Protein AF-A0A699UBQ8-F1 (afdb_monomer)

Foldseek 3Di:
DLPVVVDDLVVLLVVLVVDQLVVLVVCCVSDVSSVVSSVVHPRDDDDPPPPPPPPCPDPPDDPDDDDDDDPDDDD

InterPro domains:
  IPR001810 F-box domain [PF00646] (4-38)
  IPR036047 F-box-like domain superfamily [SSF81383] (2-44)

Radius of gyration: 29.89 Å; Cα contacts (8 Å, |Δi|>4): 36; chains: 1; bounding box: 27×46×86 Å

Organism: Tanacetum cinerariifolium (NCBI:txid118510)

Mean predicted aligned error: 15.85 Å

Structure (mmCIF, N/CA/C/O backbone):
data_AF-A0A699UBQ8-F1
#
_entry.id   AF-A0A699UBQ8-F1
#
loop_
_atom_site.group_PDB
_atom_site.id
_atom_site.type_symbol
_atom_site.label_atom_id
_atom_site.label_alt_id
_atom_site.label_comp_id
_atom_site.label_asym_id
_atom_site.label_entity_id
_atom_site.label_seq_id
_atom_site.pdbx_PDB_ins_code
_atom_site.Cartn_x
_atom_site.Cartn_y
_atom_site.Cartn_z
_atom_site.occupancy
_atom_site.B_iso_or_equiv
_atom_site.auth_seq_id
_atom_site.auth_comp_id
_atom_site.auth_asym_id
_atom_site.auth_atom_id
_atom_site.pdbx_PDB_model_num
ATOM 1 N N . MET A 1 1 ? 13.783 -7.251 -14.604 1.00 54.72 1 MET A N 1
ATOM 2 C CA . MET A 1 1 ? 12.309 -7.252 -14.710 1.00 54.72 1 MET A CA 1
ATOM 3 C C . MET A 1 1 ? 11.746 -7.313 -13.307 1.00 54.72 1 MET A C 1
ATOM 5 O O . MET A 1 1 ? 11.894 -8.334 -12.645 1.00 54.72 1 MET A O 1
ATOM 9 N N . ASP A 1 2 ? 11.140 -6.226 -12.852 1.00 63.91 2 ASP A N 1
ATOM 10 C CA . ASP A 1 2 ? 10.492 -6.169 -11.546 1.00 63.91 2 ASP A CA 1
ATOM 11 C C . ASP A 1 2 ? 9.139 -6.877 -11.634 1.00 63.91 2 ASP A C 1
ATOM 13 O O . ASP A 1 2 ? 8.183 -6.356 -12.204 1.00 63.91 2 ASP A O 1
ATOM 17 N N 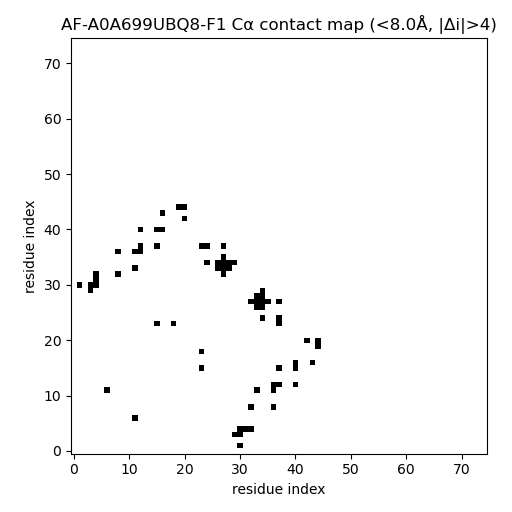. ARG A 1 3 ? 9.050 -8.096 -11.095 1.00 76.00 3 ARG A N 1
ATOM 18 C CA . ARG A 1 3 ? 7.816 -8.909 -11.130 1.00 76.00 3 ARG A CA 1
ATOM 19 C C . ARG A 1 3 ? 6.639 -8.207 -10.445 1.00 76.00 3 ARG A C 1
ATOM 21 O O . ARG A 1 3 ? 5.495 -8.418 -10.822 1.00 76.00 3 ARG A O 1
ATOM 28 N N . ILE A 1 4 ? 6.945 -7.341 -9.481 1.00 74.88 4 ILE A N 1
ATOM 29 C CA . ILE A 1 4 ? 5.988 -6.514 -8.740 1.00 74.88 4 ILE A CA 1
ATOM 30 C C . ILE A 1 4 ? 5.365 -5.432 -9.638 1.00 74.88 4 ILE A C 1
ATOM 32 O O . ILE A 1 4 ? 4.222 -5.041 -9.426 1.00 74.88 4 ILE A O 1
ATOM 36 N N . SER A 1 5 ? 6.078 -4.982 -10.672 1.00 73.81 5 SER A N 1
ATOM 37 C CA . SER A 1 5 ? 5.584 -4.000 -11.648 1.00 73.81 5 SER A CA 1
ATOM 38 C C . SER A 1 5 ? 4.595 -4.594 -12.650 1.00 73.81 5 SER A C 1
ATOM 40 O O . SER A 1 5 ? 3.845 -3.851 -13.268 1.00 73.81 5 SER A O 1
ATOM 42 N N . ASN A 1 6 ? 4.579 -5.922 -12.803 1.00 83.44 6 ASN A N 1
ATOM 43 C CA . ASN A 1 6 ? 3.644 -6.627 -13.683 1.00 83.44 6 ASN A CA 1
ATOM 44 C C . ASN A 1 6 ? 2.310 -6.956 -12.990 1.00 83.44 6 ASN A C 1
ATOM 46 O O . ASN A 1 6 ? 1.437 -7.570 -13.602 1.00 83.44 6 ASN A O 1
ATOM 50 N N . ILE A 1 7 ? 2.155 -6.599 -11.711 1.00 85.81 7 ILE A N 1
ATOM 51 C CA . ILE A 1 7 ? 0.909 -6.808 -10.974 1.00 85.81 7 ILE A CA 1
ATOM 52 C C . ILE A 1 7 ? -0.140 -5.814 -11.495 1.00 85.81 7 ILE A C 1
ATOM 54 O O . ILE A 1 7 ? 0.168 -4.627 -11.632 1.00 85.81 7 ILE A O 1
ATOM 58 N N . PRO A 1 8 ? -1.383 -6.258 -11.757 1.00 87.44 8 PRO A N 1
ATOM 59 C CA . PRO A 1 8 ? -2.449 -5.360 -12.161 1.00 87.44 8 PRO A CA 1
ATOM 60 C C . PRO A 1 8 ? -2.700 -4.278 -11.113 1.00 87.44 8 PRO A C 1
ATOM 62 O O . PRO A 1 8 ? -2.740 -4.530 -9.908 1.00 87.44 8 PRO A O 1
ATOM 65 N N . SER A 1 9 ? -2.959 -3.079 -11.612 1.00 84.00 9 SER A N 1
ATOM 66 C CA . SER A 1 9 ? -3.375 -1.894 -10.866 1.00 84.00 9 SER A CA 1
ATOM 67 C C . SER A 1 9 ? -4.416 -2.158 -9.778 1.00 84.00 9 SER A C 1
ATOM 69 O O . SER A 1 9 ? -4.239 -1.747 -8.633 1.00 84.00 9 SER A O 1
ATOM 71 N N . SER A 1 10 ? -5.473 -2.879 -10.142 1.00 86.88 10 SER A N 1
ATOM 72 C CA . SER A 1 10 ? -6.605 -3.208 -9.273 1.00 86.88 10 SER A CA 1
ATOM 73 C C . SER A 1 10 ? -6.215 -4.062 -8.065 1.00 86.88 10 SER A C 1
ATOM 75 O O . SER A 1 10 ? -6.766 -3.896 -6.978 1.00 86.88 10 SER A O 1
ATOM 77 N N . ILE A 1 11 ? -5.244 -4.964 -8.229 1.00 89.19 11 ILE A N 1
ATOM 78 C CA . ILE A 1 11 ? -4.760 -5.819 -7.141 1.00 89.19 11 ILE A CA 1
ATOM 79 C C . ILE A 1 11 ? -3.971 -4.988 -6.132 1.00 89.19 11 ILE A C 1
ATOM 81 O O . ILE A 1 11 ? -4.170 -5.141 -4.930 1.00 89.19 11 ILE A O 1
ATOM 85 N N . ILE A 1 12 ? -3.127 -4.068 -6.608 1.00 88.31 12 ILE A N 1
ATOM 86 C CA . ILE A 1 12 ? -2.379 -3.157 -5.732 1.00 88.31 12 ILE A CA 1
ATOM 87 C C . ILE A 1 12 ? -3.351 -2.288 -4.926 1.00 88.31 12 ILE A C 1
ATOM 89 O O . ILE A 1 12 ? -3.190 -2.147 -3.719 1.00 88.31 12 ILE A O 1
ATOM 93 N N . GLU A 1 13 ? -4.391 -1.756 -5.570 1.00 87.00 13 GLU A N 1
ATOM 94 C CA . GLU A 1 13 ? -5.425 -0.962 -4.896 1.00 87.00 13 GLU A CA 1
ATOM 95 C C . GLU A 1 13 ? -6.177 -1.767 -3.834 1.00 87.00 13 GLU A C 1
ATOM 97 O O . GLU A 1 13 ? -6.353 -1.291 -2.716 1.00 87.00 13 GLU A O 1
ATOM 102 N N . THR A 1 14 ? -6.534 -3.016 -4.140 1.00 88.31 14 THR A N 1
ATOM 103 C CA . THR A 1 14 ? -7.189 -3.913 -3.178 1.00 88.31 14 THR A CA 1
ATOM 104 C C . THR A 1 14 ? -6.299 -4.171 -1.963 1.00 88.31 14 THR A C 1
ATOM 106 O O . THR A 1 14 ? -6.771 -4.089 -0.835 1.00 88.31 14 THR A O 1
ATOM 109 N N . ILE A 1 15 ? -5.006 -4.438 -2.172 1.00 88.38 15 ILE A N 1
ATOM 110 C CA . ILE A 1 15 ? -4.059 -4.667 -1.071 1.00 88.38 15 ILE A CA 1
ATOM 111 C C . ILE A 1 15 ? -3.931 -3.413 -0.201 1.00 88.38 15 ILE A C 1
ATOM 113 O O . ILE A 1 1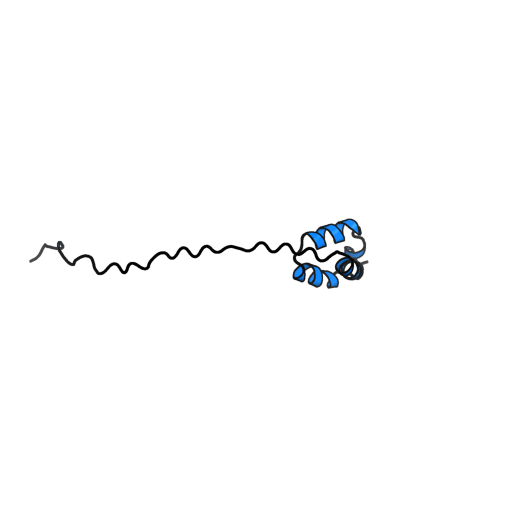5 ? -4.007 -3.507 1.020 1.00 88.38 15 ILE A O 1
ATOM 117 N N . LEU A 1 16 ? -3.769 -2.240 -0.813 1.00 87.06 16 LEU A N 1
ATOM 118 C CA . LEU A 1 16 ? -3.620 -0.979 -0.085 1.00 87.06 16 LEU A CA 1
ATOM 119 C C . LEU A 1 16 ? -4.877 -0.612 0.723 1.00 87.06 16 LEU A C 1
ATOM 121 O O . LEU A 1 16 ? -4.737 -0.078 1.818 1.00 87.06 16 LEU A O 1
ATOM 125 N N . CYS A 1 17 ? -6.081 -0.930 0.236 1.00 85.44 17 CYS A N 1
ATOM 126 C CA . CYS A 1 17 ? -7.337 -0.714 0.968 1.00 85.44 17 CYS A CA 1
ATOM 127 C C . CYS A 1 17 ? -7.515 -1.636 2.187 1.00 85.44 17 CYS A C 1
ATOM 129 O O . CYS A 1 17 ? -8.298 -1.316 3.078 1.00 85.44 17 CYS A O 1
ATOM 131 N N . LEU A 1 18 ? -6.824 -2.779 2.226 1.00 85.62 18 LEU A N 1
ATOM 132 C CA . LEU A 1 18 ? -6.868 -3.724 3.349 1.00 85.62 18 LEU A CA 1
ATOM 133 C C . LEU A 1 18 ? -5.836 -3.401 4.438 1.00 85.62 18 LEU A C 1
ATOM 135 O O . LEU A 1 18 ? -5.869 -3.998 5.513 1.00 85.62 18 LEU A O 1
ATOM 139 N N . LEU A 1 19 ? -4.902 -2.492 4.159 1.00 84.56 19 LEU A N 1
ATOM 140 C CA . LEU A 1 19 ? -3.811 -2.142 5.057 1.00 84.56 19 LEU A CA 1
ATOM 141 C C . LEU A 1 19 ? -4.118 -0.851 5.831 1.00 84.56 19 LEU A C 1
ATOM 143 O O . LEU A 1 19 ? -4.652 0.103 5.260 1.00 84.56 19 LEU A O 1
ATOM 147 N N . PRO A 1 20 ? -3.707 -0.760 7.111 1.00 82.38 20 PRO A N 1
ATOM 148 C CA . PRO A 1 20 ? -3.649 0.512 7.814 1.00 82.38 20 PRO A CA 1
ATOM 149 C C . PRO A 1 20 ? -2.777 1.516 7.061 1.00 82.38 20 PRO A C 1
ATOM 151 O O . PRO A 1 20 ? -1.834 1.145 6.356 1.00 82.38 20 PRO A O 1
ATOM 154 N N . ILE A 1 21 ? -3.045 2.803 7.285 1.00 84.00 21 ILE A N 1
ATOM 155 C CA . ILE A 1 21 ? -2.376 3.892 6.572 1.00 84.00 21 ILE A CA 1
ATOM 156 C C . ILE A 1 21 ? -0.842 3.778 6.626 1.00 84.00 21 ILE A C 1
ATOM 158 O O . ILE A 1 21 ? -0.162 3.950 5.621 1.00 84.00 21 ILE A O 1
ATOM 162 N N . GLU A 1 22 ? -0.293 3.438 7.789 1.00 85.50 22 GLU A N 1
ATOM 163 C CA . GLU A 1 22 ? 1.150 3.326 7.994 1.00 85.50 22 GLU A CA 1
ATOM 164 C C . GLU A 1 22 ? 1.767 2.175 7.199 1.00 85.50 22 GLU A C 1
ATOM 166 O O . GLU A 1 22 ? 2.829 2.334 6.597 1.00 85.50 22 GLU A O 1
ATOM 171 N N . GLU A 1 23 ? 1.092 1.027 7.162 1.00 86.62 23 GLU A N 1
ATOM 172 C CA . GLU A 1 23 ? 1.553 -0.152 6.428 1.00 86.62 23 GLU A CA 1
ATOM 173 C C . GLU A 1 23 ? 1.508 0.099 4.924 1.00 86.62 23 GLU A C 1
ATOM 175 O O . GLU A 1 23 ? 2.453 -0.204 4.194 1.0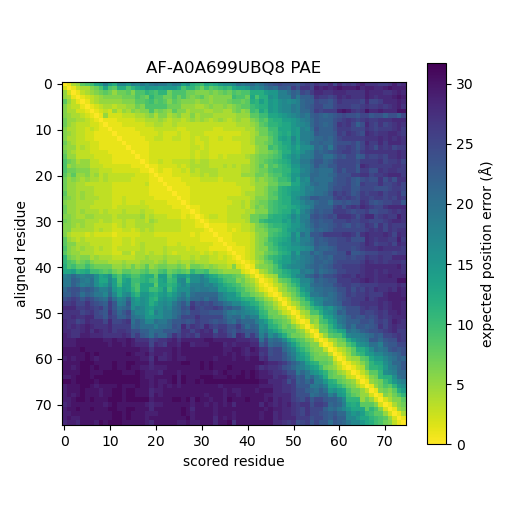0 86.62 23 GLU A O 1
ATOM 180 N N . ALA A 1 24 ? 0.441 0.736 4.456 1.00 87.88 24 ALA A N 1
ATOM 181 C CA . ALA A 1 24 ? 0.280 1.055 3.053 1.00 87.88 24 ALA A CA 1
ATOM 182 C C . ALA A 1 24 ? 1.356 2.052 2.560 1.00 87.88 24 ALA A C 1
ATOM 184 O O . ALA A 1 24 ? 1.917 1.840 1.480 1.00 87.88 24 ALA A O 1
ATOM 185 N N . VAL A 1 25 ? 1.789 3.031 3.376 1.00 87.06 25 VAL A N 1
ATOM 186 C CA . VAL A 1 25 ? 2.984 3.857 3.072 1.00 87.06 25 VAL A CA 1
ATOM 187 C C . VAL A 1 25 ? 4.237 2.991 2.928 1.00 87.06 25 VAL A C 1
ATOM 189 O O . VAL A 1 25 ? 5.012 3.196 1.990 1.00 87.06 25 VAL A O 1
ATOM 192 N N . ARG A 1 26 ? 4.468 2.024 3.827 1.00 90.25 26 ARG A N 1
ATOM 193 C CA . ARG A 1 26 ? 5.682 1.183 3.790 1.00 90.25 26 ARG A CA 1
ATOM 194 C C . ARG A 1 26 ? 5.778 0.377 2.501 1.00 90.25 26 ARG A C 1
ATOM 196 O O . ARG A 1 26 ? 6.870 0.231 1.959 1.00 90.25 26 ARG A O 1
ATOM 203 N N . THR A 1 27 ? 4.649 -0.063 1.949 1.00 89.38 27 THR A N 1
ATOM 204 C CA . THR A 1 27 ? 4.632 -0.791 0.668 1.00 89.38 27 THR A CA 1
ATOM 205 C C . THR A 1 27 ? 5.036 0.060 -0.548 1.00 89.38 27 THR A C 1
ATOM 207 O O . THR A 1 27 ? 5.371 -0.490 -1.598 1.00 89.38 27 THR A O 1
ATOM 210 N N . SER A 1 28 ? 5.116 1.393 -0.421 1.00 88.25 28 SER A N 1
ATOM 211 C CA . SER A 1 28 ? 5.536 2.304 -1.505 1.00 88.25 28 SER A CA 1
ATOM 212 C C . SER A 1 28 ? 6.985 2.118 -1.984 1.00 88.25 28 SER A C 1
ATOM 214 O O . SER A 1 28 ? 7.376 2.677 -3.016 1.00 88.25 28 SER A O 1
ATOM 216 N N . ILE A 1 29 ? 7.795 1.339 -1.260 1.00 89.00 29 ILE A N 1
ATOM 217 C CA . ILE A 1 29 ? 9.168 0.994 -1.655 1.00 89.00 29 ILE A CA 1
ATOM 218 C C . ILE A 1 29 ? 9.225 -0.177 -2.645 1.00 89.00 29 ILE A C 1
ATOM 220 O O . ILE A 1 29 ? 10.247 -0.349 -3.304 1.00 89.00 29 ILE A O 1
ATOM 224 N N . LEU A 1 30 ? 8.148 -0.967 -2.762 1.00 86.00 30 LEU A N 1
ATOM 225 C CA . LEU A 1 30 ? 8.126 -2.197 -3.560 1.00 86.00 30 LEU A CA 1
ATOM 226 C C . LEU A 1 30 ? 8.237 -1.928 -5.064 1.00 86.00 30 LEU A C 1
ATOM 228 O O . LEU A 1 30 ? 8.876 -2.690 -5.785 1.00 86.00 30 LEU A O 1
ATOM 232 N N . SER A 1 31 ? 7.622 -0.846 -5.549 1.00 87.31 31 SER A N 1
ATOM 233 C CA . SER A 1 31 ? 7.851 -0.334 -6.900 1.00 87.31 31 SER A CA 1
ATOM 234 C C . SER A 1 31 ? 7.316 1.091 -7.060 1.00 87.31 31 SER A C 1
ATOM 236 O O . SER A 1 31 ? 6.604 1.624 -6.203 1.00 87.31 31 SER A O 1
ATOM 238 N N . LYS A 1 32 ? 7.622 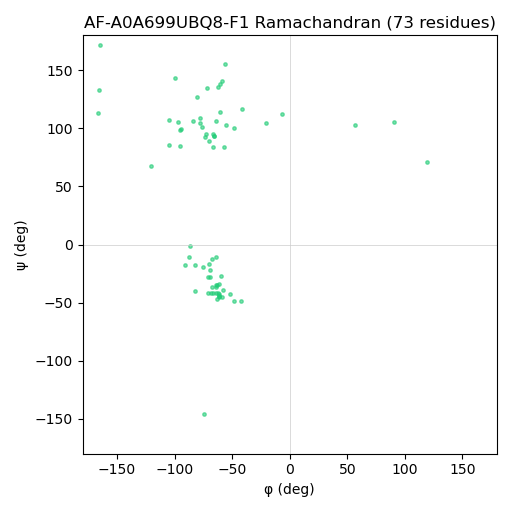1.710 -8.206 1.00 85.88 32 LYS A N 1
ATOM 239 C CA . LYS A 1 32 ? 7.053 3.012 -8.585 1.00 85.88 32 LYS A CA 1
ATOM 240 C C . LYS A 1 32 ? 5.521 2.971 -8.628 1.00 85.88 32 LYS A C 1
ATOM 242 O O . LYS A 1 32 ? 4.890 3.911 -8.160 1.00 85.88 32 LYS A O 1
ATOM 247 N N . GLU A 1 33 ? 4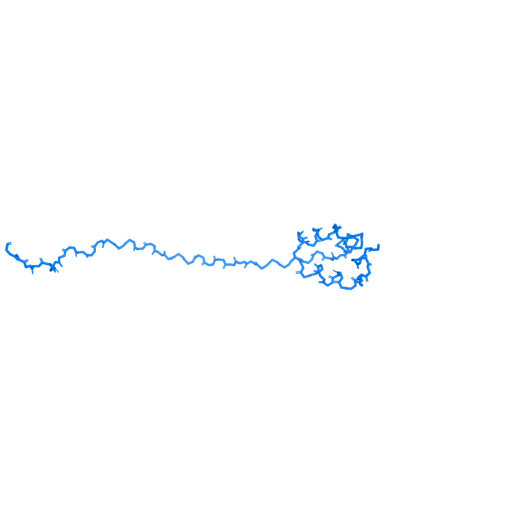.932 1.876 -9.112 1.00 86.81 33 GLU A N 1
ATOM 248 C CA . GLU A 1 33 ? 3.473 1.712 -9.177 1.00 86.81 33 GLU A CA 1
ATOM 249 C C . GLU A 1 33 ? 2.831 1.736 -7.788 1.00 86.81 33 GLU A C 1
ATOM 251 O O . GLU A 1 33 ? 1.824 2.411 -7.595 1.00 86.81 33 GLU A O 1
ATOM 256 N N . TRP A 1 34 ? 3.441 1.081 -6.798 1.00 90.06 34 TRP A N 1
ATOM 257 C CA . TRP A 1 34 ? 2.941 1.092 -5.419 1.00 90.06 34 TRP A CA 1
ATOM 258 C C . TRP A 1 34 ? 2.975 2.495 -4.817 1.00 90.06 34 TRP A C 1
ATOM 260 O O . TRP A 1 34 ? 1.998 2.939 -4.216 1.00 90.06 34 TRP A O 1
ATOM 270 N N . ARG A 1 35 ? 4.058 3.242 -5.059 1.00 88.06 35 ARG A N 1
ATOM 271 C CA . ARG A 1 35 ? 4.175 4.642 -4.633 1.00 88.06 35 ARG A CA 1
ATOM 272 C C . ARG A 1 35 ? 3.114 5.541 -5.265 1.00 88.06 35 ARG A C 1
ATOM 274 O O . ARG A 1 35 ? 2.513 6.350 -4.564 1.00 88.06 35 ARG A O 1
ATOM 281 N N . TYR A 1 36 ? 2.882 5.409 -6.571 1.00 87.62 36 TYR A N 1
ATOM 282 C CA . TYR A 1 36 ? 1.885 6.213 -7.284 1.00 87.62 36 TYR A CA 1
ATOM 283 C C . TYR A 1 36 ? 0.445 5.844 -6.926 1.00 87.62 36 TYR A C 1
ATOM 285 O O . TYR A 1 36 ? -0.436 6.697 -7.020 1.00 87.62 36 TYR A O 1
ATOM 293 N N . ARG A 1 37 ? 0.184 4.593 -6.539 1.00 86.75 37 ARG A N 1
ATOM 294 C CA . ARG A 1 37 ? -1.161 4.132 -6.169 1.00 86.75 37 ARG A CA 1
ATOM 295 C C . ARG A 1 37 ? -1.519 4.476 -4.742 1.00 86.75 37 ARG A C 1
ATOM 297 O O . ARG A 1 37 ? -2.624 4.949 -4.515 1.00 86.75 37 ARG A O 1
ATOM 304 N N . TRP A 1 38 ? -0.569 4.339 -3.823 1.00 85.06 38 TRP A N 1
ATOM 305 C CA . TRP A 1 38 ? -0.744 4.743 -2.434 1.00 85.06 38 TRP A CA 1
ATOM 306 C C . TRP A 1 38 ? -1.319 6.161 -2.302 1.00 85.06 38 TRP A C 1
ATOM 308 O O . TRP A 1 38 ? -2.321 6.367 -1.630 1.00 85.06 38 TRP A O 1
ATOM 318 N N . ILE A 1 39 ? -0.745 7.128 -3.023 1.00 82.38 39 ILE A N 1
ATOM 319 C CA . ILE A 1 39 ? -1.184 8.531 -2.970 1.00 82.38 39 ILE A CA 1
ATOM 320 C C . ILE A 1 39 ? -2.556 8.788 -3.615 1.00 82.38 39 ILE A C 1
ATOM 322 O O . ILE A 1 39 ? -3.131 9.853 -3.408 1.00 82.38 39 ILE A O 1
ATOM 326 N N . LYS A 1 40 ? -3.055 7.859 -4.440 1.00 82.06 40 LYS A N 1
ATOM 327 C CA . LYS A 1 40 ? -4.336 7.990 -5.152 1.00 82.06 40 LYS A CA 1
ATOM 328 C C . LYS A 1 40 ? -5.508 7.408 -4.372 1.00 82.06 40 LYS A C 1
ATOM 330 O O . LYS A 1 40 ? -6.650 7.713 -4.704 1.00 82.06 40 LYS A O 1
ATOM 335 N N . ILE A 1 41 ? -5.243 6.564 -3.381 1.00 75.50 41 ILE A N 1
ATOM 336 C CA . ILE A 1 41 ? -6.300 5.927 -2.606 1.00 75.50 41 ILE A CA 1
ATOM 337 C C . ILE A 1 41 ? -6.795 6.919 -1.550 1.00 75.50 41 ILE A C 1
ATOM 339 O O . ILE A 1 41 ? -5.985 7.484 -0.810 1.00 75.50 41 ILE A O 1
ATOM 343 N N . PRO A 1 42 ? -8.114 7.177 -1.481 1.00 68.12 42 PRO A N 1
ATOM 344 C CA . PRO A 1 42 ? -8.671 8.061 -0.472 1.00 68.12 42 PRO A CA 1
ATOM 345 C C . PRO A 1 42 ? -8.380 7.504 0.925 1.00 68.12 42 PRO A C 1
ATOM 347 O O . PRO A 1 42 ? -8.476 6.303 1.169 1.00 68.12 42 PRO A O 1
ATOM 350 N N . LYS A 1 43 ? -8.013 8.399 1.844 1.00 63.91 43 LYS A N 1
ATOM 351 C CA . LYS A 1 43 ? -7.614 8.087 3.218 1.00 63.91 43 LYS A CA 1
ATOM 352 C C . LYS A 1 43 ? -8.806 7.532 4.016 1.00 63.91 43 LYS A C 1
ATOM 354 O O . LYS A 1 43 ? -9.480 8.288 4.708 1.00 63.91 43 LYS A O 1
ATOM 359 N N . LEU A 1 44 ? -9.090 6.236 3.911 1.00 62.09 44 LEU A N 1
ATOM 360 C CA . LEU A 1 44 ? -10.183 5.599 4.644 1.00 62.09 44 LEU A CA 1
ATOM 361 C C . LEU A 1 44 ? -9.632 5.000 5.942 1.00 62.09 44 LEU A C 1
ATOM 363 O O . LEU A 1 44 ? -8.993 3.953 5.941 1.00 62.09 44 LEU A O 1
ATOM 367 N N . VAL A 1 45 ? -9.812 5.722 7.048 1.00 62.00 45 VAL A N 1
ATOM 368 C CA . VAL A 1 45 ? -9.384 5.290 8.383 1.00 62.00 45 VAL A CA 1
ATOM 369 C C . VAL A 1 45 ? -10.627 4.857 9.151 1.00 62.00 45 VAL A C 1
ATOM 371 O O . VAL A 1 45 ? -11.417 5.702 9.562 1.00 62.00 45 VAL A O 1
ATOM 374 N N . PHE A 1 46 ? -10.798 3.551 9.348 1.00 62.41 46 PHE A N 1
ATOM 375 C CA . PHE A 1 46 ? -11.755 3.024 10.318 1.00 62.41 46 PHE A CA 1
ATOM 376 C C . PHE A 1 46 ? -10.993 2.713 11.600 1.00 62.41 46 PHE A C 1
ATOM 378 O O . PHE A 1 46 ? -10.209 1.768 11.656 1.00 62.41 46 PHE A O 1
ATOM 385 N N . VAL A 1 47 ? -11.171 3.568 12.603 1.00 63.78 47 VAL A N 1
ATOM 386 C CA . VAL A 1 47 ? -10.628 3.341 13.940 1.00 63.78 47 VAL A CA 1
ATOM 387 C C . VAL A 1 47 ? -11.625 2.448 14.669 1.00 63.78 47 VAL A C 1
ATOM 389 O O . VAL A 1 47 ? -12.709 2.898 15.029 1.00 63.78 47 VAL A O 1
ATOM 392 N N . GLU A 1 48 ? -11.288 1.174 14.848 1.00 70.06 48 GLU A N 1
ATOM 393 C CA . GLU A 1 48 ? -11.978 0.342 15.831 1.00 70.06 48 GLU A CA 1
ATOM 394 C C . GLU A 1 48 ? -11.450 0.753 17.209 1.00 70.06 48 GLU A C 1
ATOM 396 O O . GLU A 1 48 ? -10.331 0.407 17.598 1.00 70.06 48 GLU A O 1
ATOM 401 N N . GLU A 1 49 ? -12.222 1.564 17.932 1.00 74.62 49 GLU A N 1
ATOM 402 C CA . GLU A 1 49 ? -11.937 1.828 19.338 1.00 74.62 49 GLU A CA 1
ATOM 403 C C . GLU A 1 49 ? -12.093 0.516 20.110 1.00 74.62 49 GLU A C 1
ATOM 405 O O . GLU A 1 49 ? -13.202 0.036 20.352 1.00 74.62 49 GLU A O 1
ATOM 410 N N . LYS A 1 50 ? -10.968 -0.080 20.521 1.00 69.94 50 LYS A N 1
ATOM 411 C CA . LYS A 1 50 ? -10.992 -1.116 21.552 1.00 69.94 50 LYS A CA 1
ATOM 412 C C . LYS A 1 50 ? -11.429 -0.465 22.858 1.00 69.94 50 LYS A C 1
ATOM 414 O O . LYS A 1 50 ? -10.599 0.062 23.598 1.00 69.94 50 LYS A O 1
ATOM 419 N N . VAL A 1 51 ? -12.725 -0.536 23.146 1.00 71.19 51 VAL A N 1
ATOM 420 C CA . VAL A 1 51 ? -13.263 -0.249 24.475 1.00 71.19 51 VAL A CA 1
ATOM 421 C C . VAL A 1 51 ? -12.723 -1.324 25.413 1.00 71.19 51 VAL A C 1
ATOM 423 O O . VAL A 1 51 ? -13.269 -2.421 25.525 1.00 71.19 51 VAL A O 1
ATOM 426 N N . GLN A 1 52 ? -11.601 -1.032 26.065 1.00 67.25 52 GLN A N 1
ATOM 427 C CA . GLN A 1 52 ? -11.190 -1.787 27.235 1.00 67.25 52 GLN A CA 1
ATOM 428 C C . GLN A 1 52 ? -12.132 -1.363 28.354 1.00 67.25 52 GLN A C 1
ATOM 430 O O . GLN A 1 52 ? -11.940 -0.324 28.983 1.00 67.25 52 GLN A O 1
ATOM 435 N N . VAL A 1 53 ? -13.197 -2.137 28.562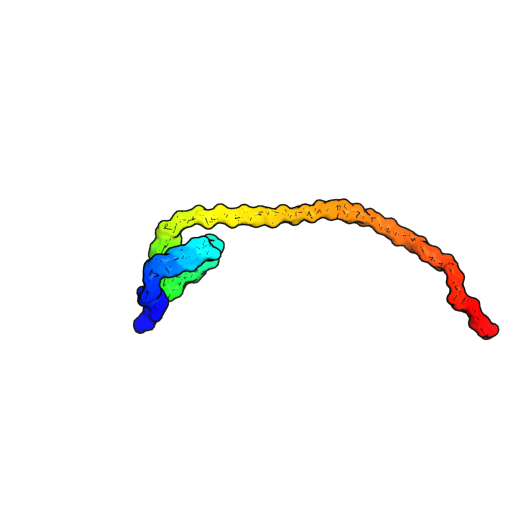 1.00 66.25 53 VAL A N 1
ATOM 436 C CA . VAL A 1 53 ? -13.966 -2.048 29.800 1.00 66.25 53 VAL A CA 1
ATOM 437 C C . VAL A 1 53 ? -13.026 -2.526 30.903 1.00 66.25 53 VAL A C 1
ATOM 439 O O . VAL A 1 53 ? -12.896 -3.723 31.145 1.00 66.25 53 VAL A O 1
ATOM 442 N N . LEU A 1 54 ? -12.326 -1.590 31.541 1.00 66.50 54 LEU A N 1
ATOM 443 C CA . LEU A 1 54 ? -11.765 -1.821 32.862 1.00 66.50 54 LEU A CA 1
ATOM 444 C C . LEU A 1 54 ? -12.968 -1.873 33.798 1.00 66.50 54 LEU A C 1
ATOM 446 O O . LEU A 1 54 ? -13.460 -0.854 34.272 1.00 66.50 54 LEU A O 1
ATOM 450 N N . THR A 1 55 ? -13.523 -3.070 33.973 1.00 65.31 55 THR A N 1
ATOM 451 C CA . THR A 1 55 ? -14.390 -3.328 35.113 1.00 65.31 55 THR A CA 1
ATOM 452 C C . THR A 1 55 ? -13.521 -3.091 36.339 1.00 65.31 55 THR A C 1
ATOM 454 O O . THR A 1 55 ? -12.550 -3.828 36.523 1.00 65.31 55 THR A O 1
ATOM 457 N N . ASP A 1 56 ? -13.834 -2.060 37.126 1.00 57.88 56 ASP A N 1
ATOM 458 C CA . ASP A 1 56 ? -13.328 -1.886 38.487 1.00 57.88 56 ASP A CA 1
ATOM 459 C C . ASP A 1 56 ? -13.724 -3.131 39.291 1.00 57.88 56 ASP A C 1
ATOM 461 O O . ASP A 1 56 ? -14.771 -3.205 39.937 1.00 57.88 56 ASP A O 1
ATOM 465 N N . GLY A 1 57 ? -12.910 -4.176 39.173 1.00 60.66 57 GLY A N 1
ATOM 466 C CA . GLY A 1 57 ? -12.918 -5.308 40.071 1.00 60.66 57 GLY A CA 1
ATOM 467 C C . GLY A 1 57 ? -12.292 -4.805 41.350 1.00 60.66 57 GLY A C 1
ATOM 468 O O . GLY A 1 57 ? -11.072 -4.782 41.457 1.00 60.66 57 GLY A O 1
ATOM 469 N N . ALA A 1 58 ? -13.143 -4.336 42.262 1.00 62.38 58 ALA A N 1
ATOM 470 C CA . ALA A 1 58 ? -12.767 -3.946 43.604 1.00 62.38 58 ALA A CA 1
ATOM 471 C C . ALA A 1 58 ? -11.764 -4.954 44.174 1.00 62.38 58 ALA A C 1
ATOM 473 O O . ALA A 1 58 ? -12.072 -6.133 44.366 1.00 62.38 58 ALA A O 1
ATOM 474 N N . GLU A 1 59 ? -10.565 -4.455 44.437 1.00 57.94 59 GLU A N 1
ATOM 475 C CA . GLU A 1 59 ? -9.606 -5.075 45.324 1.00 57.94 59 GLU A CA 1
ATOM 476 C C . GLU A 1 59 ? -10.297 -5.268 46.678 1.00 57.94 59 GLU A C 1
ATOM 478 O O . GLU A 1 59 ? -10.546 -4.322 47.420 1.00 57.94 59 GLU A O 1
ATOM 483 N N . SER A 1 60 ? -10.713 -6.500 46.954 1.00 54.25 60 SER A N 1
ATOM 484 C CA . SER A 1 60 ? -11.016 -6.956 48.304 1.00 54.25 60 SER A CA 1
ATOM 485 C C . SER A 1 60 ? -9.858 -7.834 48.730 1.00 54.25 60 SER A C 1
ATOM 487 O O . SER A 1 60 ? -9.867 -9.051 48.549 1.00 54.25 60 SER A O 1
ATOM 489 N N . ASP A 1 61 ? -8.843 -7.148 49.244 1.00 53.25 61 ASP A N 1
ATOM 490 C CA . ASP A 1 61 ? -8.046 -7.563 50.390 1.00 53.25 61 ASP A CA 1
ATOM 491 C C . ASP A 1 61 ? -8.827 -8.601 51.219 1.00 53.25 61 ASP A C 1
ATOM 493 O O . ASP A 1 61 ? -9.830 -8.285 51.868 1.00 53.25 61 ASP A O 1
ATOM 497 N N . LYS A 1 62 ? -8.444 -9.876 51.113 1.00 58.50 62 LYS A N 1
ATOM 498 C CA . LYS A 1 62 ? -8.942 -10.912 52.013 1.00 58.50 62 LYS A CA 1
ATOM 499 C C . LYS A 1 62 ? -7.889 -11.047 53.112 1.00 58.50 62 LYS A C 1
ATOM 501 O O . LYS A 1 62 ? -6.893 -11.728 52.874 1.00 58.50 62 LYS A O 1
ATOM 506 N N . PRO A 1 63 ? -8.080 -10.428 54.290 1.00 51.81 63 PRO A N 1
ATOM 507 C CA . PRO A 1 63 ? -7.224 -10.718 55.423 1.00 51.81 63 PRO A CA 1
ATOM 508 C C . PRO A 1 63 ? -7.363 -12.195 55.810 1.00 51.81 63 PRO A C 1
ATOM 510 O O . PRO A 1 63 ? -8.469 -12.749 55.830 1.00 51.81 63 PRO A O 1
ATOM 513 N N . ASP A 1 64 ? -6.194 -12.786 56.049 1.00 55.22 64 ASP A N 1
ATOM 514 C CA . ASP A 1 64 ? -5.877 -14.064 56.686 1.00 55.22 64 ASP A CA 1
ATOM 515 C C . ASP A 1 64 ? -7.064 -14.808 57.311 1.00 55.22 64 ASP A C 1
ATOM 517 O O . ASP A 1 64 ? -7.640 -14.391 58.319 1.00 55.22 64 ASP A O 1
ATOM 521 N N . LEU A 1 65 ? -7.417 -15.949 56.711 1.00 50.12 65 LEU A N 1
ATOM 522 C CA . LEU A 1 65 ? -8.389 -16.875 57.277 1.00 50.12 65 LEU A CA 1
ATOM 523 C C . LEU A 1 65 ? -7.641 -17.965 58.058 1.00 50.12 65 LEU A C 1
ATOM 525 O O . LEU A 1 65 ? -7.401 -19.0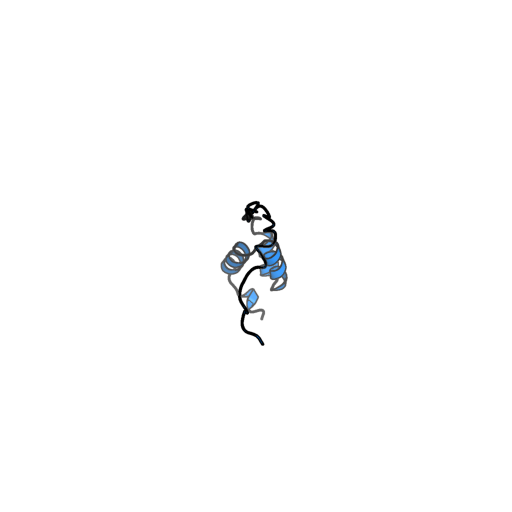43 57.528 1.00 50.12 65 LEU A O 1
ATOM 529 N N . PHE A 1 66 ? -7.343 -17.630 59.315 1.00 44.72 66 PHE A N 1
ATOM 530 C CA . PHE A 1 66 ? -7.204 -18.521 60.470 1.00 44.72 66 PHE A CA 1
ATOM 531 C C . PHE A 1 66 ? -6.177 -19.663 60.368 1.00 44.72 66 PHE A C 1
ATOM 533 O O . PHE A 1 66 ? -6.454 -20.751 59.866 1.00 44.72 66 PHE A O 1
ATOM 540 N N . ASP A 1 67 ? -5.034 -19.437 61.023 1.00 53.31 67 ASP A N 1
ATOM 541 C CA . ASP A 1 67 ? -4.400 -20.448 61.867 1.00 53.31 67 ASP A CA 1
ATOM 542 C C . ASP A 1 67 ? -5.455 -21.057 62.804 1.00 53.31 67 ASP A C 1
ATOM 544 O O . ASP A 1 67 ? -5.795 -20.456 63.817 1.00 53.31 67 ASP A O 1
ATOM 548 N N . GLU A 1 68 ? -5.979 -22.239 62.488 1.00 55.31 68 GLU A N 1
ATOM 549 C CA . GLU A 1 68 ? -6.212 -23.256 63.511 1.00 55.31 68 GLU A CA 1
ATOM 550 C C . GLU A 1 68 ? -6.479 -24.634 62.899 1.00 55.31 68 GLU A C 1
ATOM 552 O O . GLU A 1 68 ? -7.333 -24.827 62.040 1.00 55.31 68 GLU A O 1
ATOM 557 N N . GLU A 1 69 ? -5.771 -25.596 63.484 1.00 53.06 69 GLU A N 1
ATOM 558 C CA . GLU A 1 69 ? -6.123 -27.004 63.601 1.00 53.06 69 GLU A CA 1
ATOM 559 C C . GLU A 1 69 ? -5.672 -27.995 62.506 1.00 53.06 69 GLU A C 1
ATOM 561 O O . GLU A 1 69 ? -6.294 -28.199 61.469 1.00 53.06 69 GLU A O 1
ATOM 566 N N . GLN A 1 70 ? -4.651 -28.762 62.914 1.00 49.25 70 GLN A N 1
ATOM 567 C CA . GLN A 1 70 ? -4.478 -30.211 62.719 1.00 49.25 70 GLN A CA 1
ATOM 568 C C . GLN A 1 70 ? -3.246 -30.657 61.922 1.00 49.25 70 GLN A C 1
ATOM 570 O O . GLN A 1 70 ? -3.326 -31.290 60.875 1.00 49.25 70 GLN A O 1
ATOM 575 N N . ALA A 1 71 ? -2.087 -30.505 62.562 1.00 50.81 71 ALA A N 1
ATOM 576 C CA . ALA A 1 71 ? -1.151 -31.621 62.675 1.00 50.81 71 ALA A CA 1
ATOM 577 C C . ALA A 1 71 ? -0.912 -31.925 64.165 1.00 50.81 71 ALA A C 1
ATOM 579 O O . ALA A 1 71 ? 0.164 -31.696 64.710 1.00 50.81 71 ALA A O 1
ATOM 580 N N . ILE A 1 72 ? -1.956 -32.415 64.842 1.00 50.81 72 ILE A N 1
ATOM 581 C CA . ILE A 1 72 ? -1.797 -33.175 66.084 1.00 50.81 72 ILE A CA 1
ATOM 582 C C . ILE A 1 72 ? -1.369 -34.589 65.693 1.00 50.81 72 ILE A C 1
ATOM 584 O O . ILE A 1 72 ? -2.194 -35.346 65.193 1.00 50.81 72 ILE A O 1
ATOM 588 N N . LEU A 1 73 ? -0.109 -34.946 65.954 1.00 48.06 73 LEU A N 1
ATOM 589 C CA . LEU A 1 73 ? 0.266 -36.219 66.584 1.00 48.06 73 LEU A CA 1
ATOM 590 C C . LEU A 1 73 ? 1.739 -36.142 67.026 1.00 48.06 73 LEU A C 1
ATOM 592 O O . LEU A 1 73 ? 2.628 -36.020 66.189 1.00 48.06 73 LEU A O 1
ATOM 596 N N . GLY A 1 74 ? 1.959 -36.160 68.346 1.00 47.69 74 GLY A N 1
ATOM 597 C CA . GLY A 1 74 ? 3.273 -36.144 69.014 1.00 47.69 74 GLY A CA 1
ATOM 598 C C . GLY A 1 74 ? 4.015 -37.489 68.920 1.00 47.69 74 GLY A C 1
ATOM 599 O O . GLY A 1 74 ? 3.821 -38.200 67.932 1.00 47.69 74 GLY A O 1
ATOM 600 N N . PRO A 1 75 ? 4.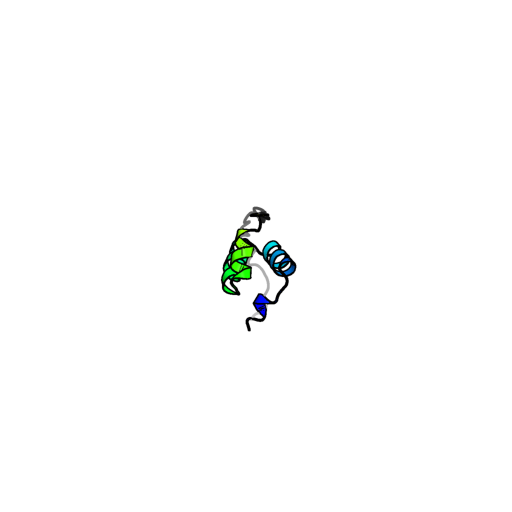797 -37.927 69.929 1.00 55.88 75 PRO A N 1
ATOM 601 C CA . PRO A 1 75 ? 5.147 -37.317 71.220 1.00 55.88 75 PRO A CA 1
ATOM 602 C C . PRO A 1 75 ? 6.502 -36.586 71.234 1.00 55.88 75 PRO A C 1
ATOM 604 O O . PRO A 1 75 ? 7.259 -36.690 70.244 1.00 55.88 75 PRO A O 1
#

Secondary structure (DSSP, 8-state):
--GGGGS-HHHHHHHHHHS-HHHHHHGGGS-HHHHHHHTTS----------------------------------

Sequence (75 aa):
MDRISNIPSSIIETILCLLPIEEAVRTSILSKEWRYRWIKIPKLVFVEEKVQVLTDGAESDKPDLFDEEQAILGP

Nearest PDB structures (foldseek):
  8s7d-assembly1_D  TM=8.944E-01  e=1.411E+00  Homo sapiens

pLDDT: mean 72.71, std 14.48, range [44.72, 90.25]

Solvent-accessible surface area (backbo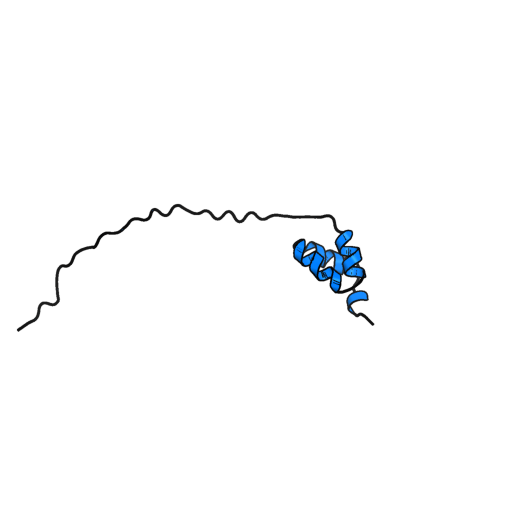ne atoms only — not comparable to full-atom values): 5282 Å² total; per-residue (Å²): 133,65,72,72,72,72,54,58,69,70,56,56,52,53,55,43,74,75,38,58,74,71,59,33,57,63,50,30,75,74,36,73,64,42,41,62,46,53,77,67,53,78,90,81,80,83,80,79,79,79,78,75,78,76,72,86,72,76,86,70,85,75,79,82,87,67,98,75,91,82,87,84,76,83,134